Protein AF-B4QJ26-F1 (afdb_monomer)

Radius of gyration: 16.71 Å; Cα contacts (8 Å, |Δi|>4): 73; chains: 1; bounding box: 36×24×55 Å

Foldseek 3Di:
DPDDLLVVLVVQCVPDDPVVLVSLLVSLQVNLVVCVVVVNNVSSLVSLVSNVVSPDPSSVVVNCVSPPVNVVVVVVVVVVVVVVD

Structure (mmCIF, N/CA/C/O backbone):
data_AF-B4QJ26-F1
#
_entry.id   AF-B4QJ26-F1
#
loop_
_atom_site.group_PDB
_atom_site.id
_atom_site.type_symbol
_atom_site.label_atom_id
_atom_site.label_alt_id
_atom_site.label_comp_id
_atom_site.labe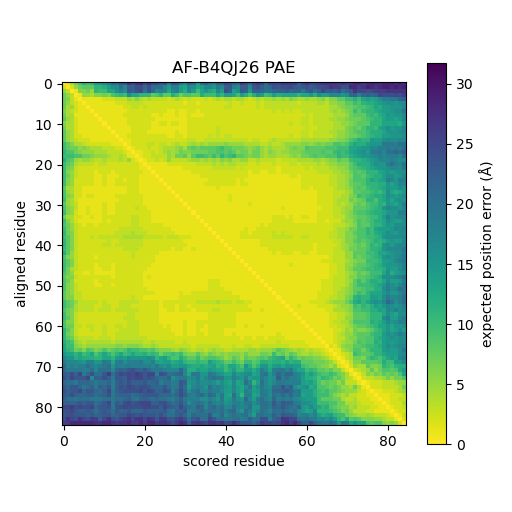l_asym_id
_atom_site.label_entity_id
_atom_site.label_seq_id
_atom_site.pdbx_PDB_ins_code
_atom_site.Cartn_x
_atom_site.Cartn_y
_atom_site.Cartn_z
_atom_site.occupancy
_atom_site.B_iso_or_equiv
_atom_site.auth_seq_id
_atom_site.auth_comp_id
_atom_site.auth_asym_id
_atom_site.auth_atom_id
_atom_site.pdbx_PDB_model_num
ATOM 1 N N . MET A 1 1 ? -10.694 -14.254 -21.579 1.00 43.59 1 MET A N 1
ATOM 2 C CA . MET A 1 1 ? -9.421 -13.933 -20.903 1.00 43.59 1 MET A CA 1
ATOM 3 C C . MET A 1 1 ? -9.777 -13.120 -19.668 1.00 43.59 1 MET A C 1
ATOM 5 O O . MET A 1 1 ? -10.127 -11.956 -19.802 1.00 43.59 1 MET A O 1
ATOM 9 N N . ARG A 1 2 ? -9.893 -13.755 -18.497 1.00 47.25 2 ARG A N 1
ATOM 10 C CA . ARG A 1 2 ? -10.263 -13.040 -17.269 1.00 47.25 2 ARG A CA 1
ATOM 11 C C . ARG A 1 2 ? -8.956 -12.544 -16.670 1.00 47.25 2 ARG A C 1
ATOM 13 O O . ARG A 1 2 ? -8.241 -13.313 -16.045 1.00 47.25 2 ARG A O 1
ATOM 20 N N . VAL A 1 3 ? -8.592 -11.318 -17.017 1.00 53.41 3 VAL A N 1
ATOM 21 C CA . VAL A 1 3 ? -7.376 -10.686 -16.514 1.00 53.41 3 VAL A CA 1
ATOM 22 C C . VAL A 1 3 ? -7.563 -10.484 -15.009 1.00 53.41 3 VAL A C 1
ATOM 24 O O . VAL A 1 3 ? -8.554 -9.889 -14.580 1.00 53.41 3 VAL A O 1
ATOM 27 N N . ASN A 1 4 ? -6.696 -11.091 -14.204 1.00 87.38 4 ASN A N 1
ATOM 28 C CA . ASN A 1 4 ? -6.736 -10.978 -12.754 1.00 87.38 4 ASN A CA 1
ATOM 29 C C . ASN A 1 4 ? -5.967 -9.715 -12.370 1.00 87.38 4 ASN A C 1
ATOM 31 O O . ASN A 1 4 ? -4.768 -9.625 -12.616 1.00 87.38 4 ASN A O 1
ATOM 35 N N . ALA A 1 5 ? -6.650 -8.740 -11.771 1.00 90.44 5 ALA A N 1
ATOM 36 C CA . ALA A 1 5 ? -6.053 -7.443 -11.456 1.00 90.44 5 ALA A CA 1
ATOM 37 C C . ALA A 1 5 ? -4.793 -7.564 -10.577 1.00 90.44 5 ALA A C 1
ATOM 39 O O . ALA A 1 5 ? -3.890 -6.745 -10.692 1.00 90.44 5 ALA A O 1
ATOM 40 N N . LEU A 1 6 ? -4.695 -8.597 -9.732 1.00 93.56 6 LEU A N 1
ATOM 41 C CA . LEU A 1 6 ? -3.477 -8.864 -8.961 1.00 93.56 6 LEU A CA 1
ATOM 42 C C . LEU A 1 6 ? -2.288 -9.243 -9.853 1.00 93.56 6 LEU A C 1
ATOM 44 O O . LEU A 1 6 ? -1.180 -8.775 -9.602 1.00 93.56 6 LEU A O 1
ATOM 48 N N . ASP A 1 7 ? -2.509 -10.047 -10.893 1.00 94.25 7 ASP A N 1
ATOM 49 C CA . ASP A 1 7 ? -1.443 -10.500 -11.790 1.00 94.25 7 ASP A CA 1
ATOM 50 C C . ASP A 1 7 ? -0.895 -9.342 -12.631 1.00 94.25 7 ASP A C 1
ATOM 52 O O . ASP A 1 7 ? 0.320 -9.210 -12.775 1.00 94.25 7 ASP A O 1
ATOM 56 N N . ASP A 1 8 ? -1.764 -8.438 -13.092 1.00 94.75 8 ASP A N 1
ATOM 57 C CA . ASP A 1 8 ? -1.338 -7.218 -13.790 1.00 94.75 8 ASP A CA 1
ATOM 58 C C . ASP A 1 8 ? -0.471 -6.322 -12.897 1.00 94.75 8 ASP A C 1
ATOM 60 O O . ASP A 1 8 ? 0.553 -5.791 -13.332 1.00 94.75 8 ASP A O 1
ATOM 64 N N . LEU A 1 9 ? -0.859 -6.164 -11.629 1.00 95.81 9 LEU A N 1
ATOM 65 C CA . LEU A 1 9 ? -0.133 -5.336 -10.665 1.00 95.81 9 LEU A CA 1
ATOM 66 C C . LEU A 1 9 ? 1.204 -5.961 -10.270 1.00 95.81 9 LEU A C 1
ATOM 68 O O . LEU A 1 9 ? 2.207 -5.253 -10.169 1.00 95.81 9 LEU A O 1
ATOM 72 N N . ASN A 1 10 ? 1.240 -7.285 -10.105 1.00 95.38 10 ASN A N 1
ATOM 73 C CA . ASN A 1 10 ? 2.484 -8.026 -9.924 1.00 95.38 10 ASN A CA 1
ATOM 74 C C . ASN A 1 10 ? 3.404 -7.806 -11.121 1.00 95.38 10 ASN A C 1
ATOM 76 O O . ASN A 1 10 ? 4.571 -7.456 -10.945 1.00 95.38 10 ASN A O 1
ATOM 80 N N . LYS A 1 11 ? 2.862 -7.909 -12.340 1.00 95.62 11 LYS A N 1
ATOM 81 C CA . LYS A 1 11 ? 3.6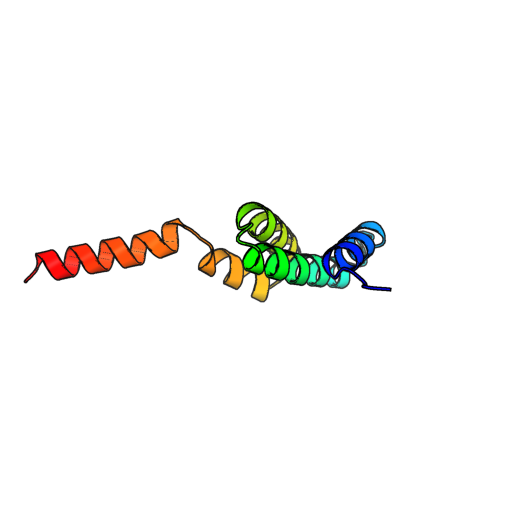61 -7.719 -13.543 1.00 95.62 11 LYS A CA 1
ATOM 82 C C . LYS A 1 11 ? 4.186 -6.294 -13.677 1.00 95.62 11 LYS A C 1
ATOM 84 O O . LYS A 1 11 ? 5.339 -6.101 -14.057 1.00 95.62 11 LYS A O 1
ATOM 89 N N . ALA A 1 12 ? 3.379 -5.296 -13.323 1.00 95.31 12 ALA A N 1
ATOM 90 C CA . ALA A 1 12 ? 3.807 -3.904 -13.295 1.00 95.31 12 ALA A CA 1
ATOM 91 C C . ALA A 1 12 ? 4.985 -3.692 -12.331 1.00 95.31 12 ALA A C 1
ATOM 93 O O . ALA A 1 12 ? 5.930 -2.986 -12.678 1.00 95.31 12 ALA A O 1
ATOM 94 N N . LEU A 1 13 ? 4.963 -4.323 -11.154 1.00 95.81 13 LEU A N 1
ATOM 95 C CA . LEU A 1 13 ? 6.058 -4.247 -10.186 1.00 95.81 13 LEU A CA 1
ATOM 96 C C . LEU A 1 13 ? 7.324 -4.958 -10.677 1.00 95.81 13 LEU A C 1
ATOM 98 O O . LEU A 1 13 ? 8.402 -4.383 -10.563 1.00 95.81 13 LEU A O 1
ATOM 102 N N . GLU A 1 14 ? 7.200 -6.147 -11.275 1.00 96.12 14 GLU A N 1
ATOM 103 C CA . GLU A 1 14 ? 8.331 -6.885 -11.865 1.00 96.12 14 GLU A CA 1
ATOM 104 C C . GLU A 1 14 ? 9.031 -6.106 -12.984 1.00 96.12 14 GLU A C 1
ATOM 106 O O . GLU A 1 14 ? 10.253 -6.134 -13.100 1.00 96.12 14 GLU A O 1
ATOM 111 N N . LEU A 1 15 ? 8.251 -5.431 -13.832 1.00 95.50 15 LEU A N 1
ATOM 112 C CA . LEU A 1 15 ? 8.770 -4.675 -14.973 1.00 95.50 15 LEU A CA 1
ATOM 113 C C . LEU A 1 15 ? 9.297 -3.287 -14.580 1.00 95.50 15 LEU A C 1
ATOM 115 O O . LEU A 1 15 ? 9.956 -2.634 -15.390 1.00 95.50 15 LEU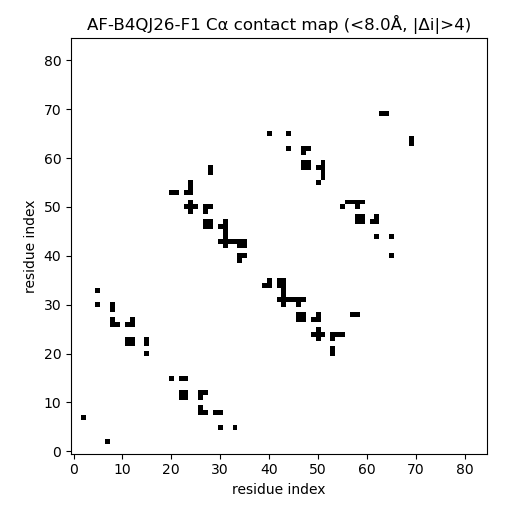 A O 1
ATOM 119 N N . SER A 1 16 ? 8.996 -2.820 -13.367 1.00 92.81 16 SER A N 1
ATOM 120 C CA . SER A 1 16 ? 9.416 -1.504 -12.895 1.00 92.81 16 SER A CA 1
ATOM 121 C C . SER A 1 16 ? 10.820 -1.543 -12.288 1.00 92.81 16 SER A C 1
ATOM 123 O O . SER A 1 16 ? 11.080 -2.223 -11.300 1.00 92.81 16 SER A O 1
ATOM 125 N N . ASN A 1 17 ? 11.712 -0.708 -12.803 1.00 91.50 17 ASN A N 1
ATOM 126 C CA . ASN A 1 17 ? 13.006 -0.380 -12.220 1.00 91.50 17 ASN A CA 1
ATOM 127 C C . ASN A 1 17 ? 12.911 0.829 -11.264 1.00 91.50 17 ASN A C 1
ATOM 129 O O . ASN A 1 17 ? 11.844 1.410 -11.048 1.00 91.50 17 ASN A O 1
ATOM 133 N N . ASP A 1 18 ? 14.034 1.214 -10.660 1.00 86.69 18 ASP A N 1
ATOM 134 C CA . ASP A 1 18 ? 14.079 2.254 -9.620 1.00 86.69 18 ASP A CA 1
ATOM 135 C C . ASP A 1 18 ? 13.796 3.675 -10.117 1.00 86.69 18 ASP A C 1
ATOM 137 O O . ASP A 1 18 ? 13.480 4.551 -9.320 1.00 86.69 18 ASP A O 1
ATOM 141 N N . GLN A 1 19 ? 13.827 3.910 -11.429 1.00 90.75 19 GLN A N 1
ATOM 142 C CA . GLN A 1 19 ? 13.453 5.199 -12.019 1.00 90.75 19 GLN A CA 1
ATOM 143 C C . GLN A 1 19 ? 11.927 5.338 -12.150 1.00 90.75 19 GLN A C 1
ATOM 145 O O . GLN A 1 19 ? 11.403 6.444 -12.284 1.00 90.75 19 GLN A O 1
ATOM 150 N N . GLN A 1 20 ? 11.184 4.229 -12.077 1.00 94.69 20 GLN A N 1
ATOM 151 C CA . GLN A 1 20 ? 9.728 4.179 -12.247 1.00 94.69 20 GLN A CA 1
ATOM 152 C C . GLN A 1 20 ? 8.988 4.205 -10.900 1.00 94.69 20 GLN A C 1
ATOM 154 O O . GLN A 1 20 ? 7.976 3.529 -10.706 1.00 94.69 20 GLN A O 1
ATOM 159 N N . THR A 1 21 ? 9.459 5.041 -9.970 1.00 93.62 21 THR A N 1
ATOM 160 C CA . THR A 1 21 ? 8.907 5.228 -8.615 1.00 93.62 21 THR A CA 1
ATOM 161 C C . THR A 1 21 ? 7.396 5.456 -8.614 1.00 93.62 21 THR A C 1
ATOM 163 O O . THR A 1 21 ? 6.690 4.896 -7.779 1.00 93.62 21 THR A O 1
ATOM 166 N N . ARG A 1 22 ? 6.865 6.235 -9.570 1.00 95.50 22 ARG A N 1
ATOM 167 C CA . ARG A 1 22 ? 5.416 6.488 -9.684 1.00 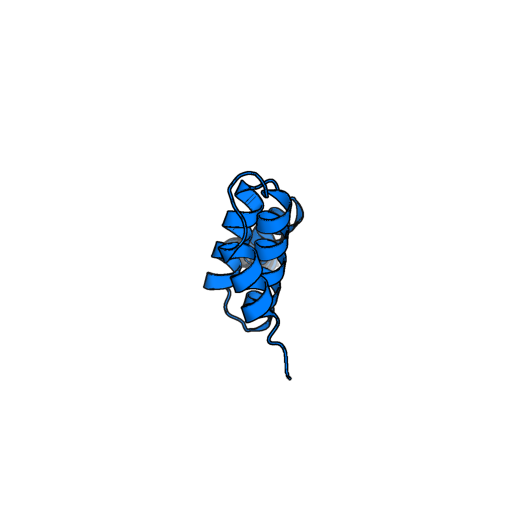95.50 22 ARG A CA 1
ATOM 168 C C . ARG A 1 22 ? 4.631 5.227 -10.041 1.00 95.50 22 ARG A C 1
ATOM 170 O O . ARG A 1 22 ? 3.596 4.973 -9.435 1.00 95.50 22 ARG A O 1
ATOM 177 N N . THR A 1 23 ? 5.136 4.430 -10.981 1.00 95.88 23 THR A N 1
ATOM 178 C CA . THR A 1 23 ? 4.511 3.162 -11.376 1.00 95.88 23 THR A CA 1
ATOM 179 C C . THR A 1 23 ? 4.519 2.180 -10.211 1.00 95.88 23 THR A C 1
ATOM 181 O O . THR A 1 23 ? 3.460 1.659 -9.867 1.00 95.88 23 THR A O 1
ATOM 184 N N . LYS A 1 24 ? 5.667 2.011 -9.533 1.00 97.19 24 LYS A N 1
ATOM 185 C CA . LYS A 1 24 ? 5.775 1.174 -8.324 1.00 97.19 24 LYS A CA 1
ATOM 186 C C . LYS A 1 24 ? 4.797 1.630 -7.239 1.00 97.19 24 LYS A C 1
ATOM 188 O O . LYS A 1 24 ? 4.055 0.822 -6.693 1.00 97.19 24 LYS A 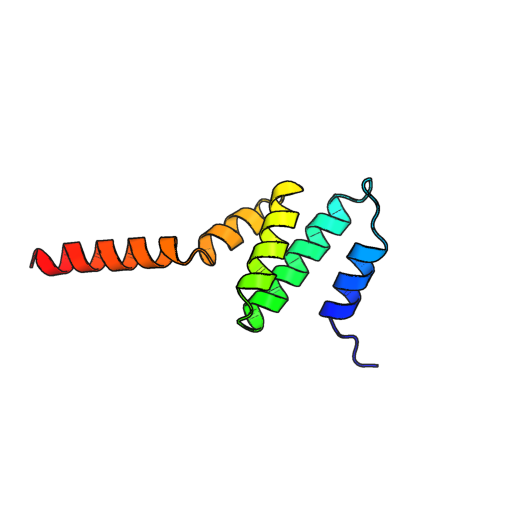O 1
ATOM 193 N N . CYS A 1 25 ? 4.747 2.934 -6.977 1.00 97.69 25 CYS A N 1
ATOM 194 C CA . CYS A 1 25 ? 3.864 3.537 -5.982 1.00 97.69 25 CYS A CA 1
ATOM 195 C C . CYS A 1 25 ? 2.384 3.249 -6.273 1.00 97.69 25 CYS A C 1
ATOM 197 O O . CYS A 1 25 ? 1.655 2.800 -5.387 1.00 97.69 25 CYS A O 1
ATOM 199 N N . HIS A 1 26 ? 1.938 3.453 -7.516 1.00 97.44 26 HIS A N 1
ATOM 200 C CA . HIS A 1 26 ? 0.560 3.169 -7.913 1.00 97.44 26 HIS A CA 1
ATOM 201 C C . HIS A 1 26 ? 0.238 1.676 -7.853 1.00 97.44 26 HIS A C 1
ATOM 203 O O . HIS A 1 26 ? -0.813 1.317 -7.324 1.00 97.44 26 HIS A O 1
ATOM 209 N N . ALA A 1 27 ? 1.141 0.820 -8.336 1.00 97.81 27 ALA A N 1
ATOM 210 C CA . ALA A 1 27 ? 0.935 -0.621 -8.329 1.00 97.81 27 ALA A CA 1
ATOM 211 C C . ALA A 1 27 ? 0.816 -1.163 -6.897 1.00 97.81 27 ALA A C 1
ATOM 213 O O . ALA A 1 27 ? -0.138 -1.875 -6.595 1.00 97.81 27 ALA A O 1
ATOM 214 N N . HIS A 1 28 ? 1.699 -0.736 -5.988 1.00 98.38 28 HIS A N 1
ATOM 215 C CA . HIS A 1 28 ? 1.594 -1.056 -4.564 1.00 98.38 28 HIS A CA 1
ATOM 216 C C . HIS A 1 28 ? 0.288 -0.532 -3.945 1.00 98.38 28 HIS A C 1
ATOM 218 O O . HIS A 1 28 ? -0.417 -1.287 -3.284 1.00 98.38 28 HIS A O 1
ATOM 224 N N . CYS A 1 29 ? -0.113 0.721 -4.205 1.00 98.19 29 CYS A N 1
ATOM 225 C CA . CYS A 1 29 ? -1.385 1.247 -3.683 1.00 98.19 29 CYS A CA 1
ATOM 226 C C . CYS A 1 29 ? -2.589 0.416 -4.149 1.00 98.19 29 CYS A C 1
ATOM 228 O O . CYS A 1 29 ? -3.467 0.084 -3.355 1.00 98.19 29 CYS A O 1
ATOM 230 N N . GLN A 1 30 ? -2.645 0.089 -5.439 1.00 97.88 30 GLN A N 1
ATOM 231 C CA . GLN A 1 30 ? -3.751 -0.667 -6.022 1.00 97.88 30 GLN A CA 1
ATOM 232 C C . GLN A 1 30 ? -3.776 -2.104 -5.498 1.00 97.88 30 GLN A C 1
ATOM 234 O O . GLN A 1 30 ? -4.841 -2.598 -5.123 1.00 97.88 30 GLN A O 1
ATOM 239 N N . ARG A 1 31 ? -2.608 -2.750 -5.401 1.00 98.00 31 ARG A N 1
ATOM 240 C CA . ARG A 1 31 ? -2.490 -4.125 -4.910 1.00 98.00 31 ARG A CA 1
ATOM 241 C C . ARG A 1 31 ? -2.865 -4.217 -3.431 1.00 98.00 31 ARG A C 1
ATOM 243 O O . ARG A 1 31 ? -3.664 -5.078 -3.064 1.00 98.00 31 ARG A O 1
ATOM 250 N N . GLY A 1 32 ? -2.454 -3.234 -2.628 1.00 97.56 32 GLY A N 1
ATOM 251 C CA . GLY A 1 32 ? -2.863 -3.115 -1.230 1.00 97.56 32 GLY A CA 1
ATOM 252 C C . GLY A 1 32 ? -4.381 -2.981 -1.048 1.00 97.56 32 GLY A C 1
ATOM 253 O O . GLY A 1 32 ? -4.965 -3.629 -0.179 1.00 97.56 32 GLY A O 1
ATOM 254 N N . VAL A 1 33 ? -5.063 -2.213 -1.909 1.00 97.25 33 VAL A N 1
ATOM 255 C CA . VAL A 1 33 ? -6.536 -2.103 -1.880 1.00 97.25 33 VAL A CA 1
ATOM 256 C C . VAL A 1 33 ? -7.212 -3.435 -2.208 1.00 97.25 33 VAL A C 1
ATOM 258 O O . VAL A 1 33 ? -8.213 -3.776 -1.573 1.00 97.25 33 VAL A O 1
ATOM 261 N N . LEU A 1 34 ? -6.689 -4.196 -3.174 1.00 96.62 3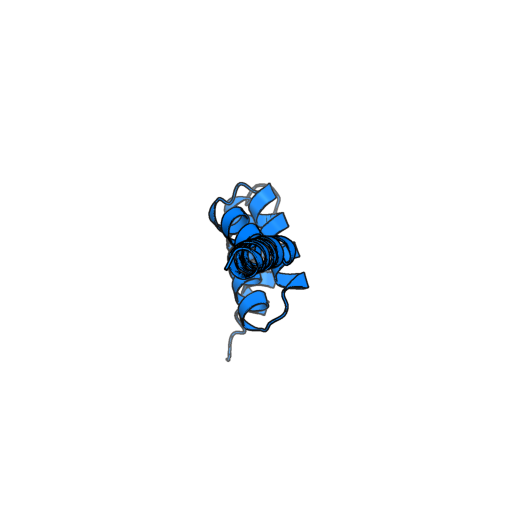4 LEU A N 1
ATOM 262 C CA . LEU A 1 34 ? -7.236 -5.510 -3.520 1.00 96.62 34 LEU A CA 1
ATOM 263 C C . LEU A 1 34 ? -7.065 -6.509 -2.376 1.00 96.62 34 LEU A C 1
ATOM 265 O O . LEU A 1 34 ? -8.039 -7.161 -2.010 1.00 96.62 34 LEU A O 1
ATOM 269 N N . TYR A 1 35 ? -5.881 -6.572 -1.762 1.00 97.06 35 TYR A N 1
ATOM 270 C CA . TYR A 1 35 ? -5.656 -7.429 -0.597 1.00 97.06 35 TYR A CA 1
ATOM 271 C C . TYR A 1 35 ? -6.556 -7.055 0.578 1.00 97.06 35 TYR A C 1
ATOM 273 O O . TYR A 1 35 ? -7.146 -7.938 1.197 1.00 97.06 35 TYR A O 1
ATOM 281 N N . ARG A 1 36 ? -6.768 -5.757 0.826 1.00 94.75 36 ARG A N 1
ATOM 282 C CA . ARG A 1 36 ? -7.708 -5.299 1.856 1.00 94.75 36 ARG A CA 1
ATOM 283 C C . ARG A 1 36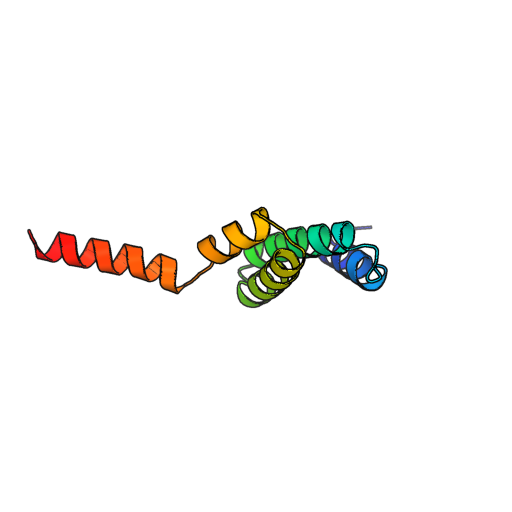 ? -9.142 -5.754 1.575 1.00 94.75 36 ARG A C 1
ATOM 285 O O . ARG A 1 36 ? -9.835 -6.160 2.496 1.00 94.75 36 ARG A O 1
ATOM 292 N N . LYS A 1 37 ? -9.587 -5.714 0.314 1.00 94.00 37 LYS A N 1
ATOM 293 C CA . LYS A 1 37 ? -10.912 -6.221 -0.096 1.00 94.00 37 LYS A CA 1
ATOM 294 C C . LYS A 1 37 ? -11.052 -7.741 0.027 1.00 94.00 37 LYS A C 1
ATOM 296 O O . LYS A 1 37 ? -12.174 -8.230 0.010 1.00 94.00 37 LYS A O 1
ATOM 301 N N . GLN A 1 38 ? -9.939 -8.463 0.104 1.00 94.62 38 GLN A N 1
ATOM 302 C CA . GLN A 1 38 ? -9.884 -9.910 0.314 1.00 94.62 38 GLN A CA 1
ATOM 303 C C . GLN A 1 38 ? -9.648 -10.273 1.792 1.00 94.62 38 GLN A C 1
ATOM 305 O O . GLN A 1 38 ? -9.274 -11.407 2.074 1.00 94.62 38 GLN A O 1
ATOM 310 N N . ASP A 1 39 ? -9.786 -9.312 2.715 1.00 93.50 39 ASP A N 1
ATOM 311 C CA . ASP A 1 39 ? -9.469 -9.447 4.146 1.00 93.50 39 ASP A CA 1
ATOM 312 C C . ASP A 1 39 ? -8.011 -9.859 4.449 1.00 93.50 39 ASP A C 1
ATOM 314 O O . ASP A 1 39 ? -7.643 -10.139 5.590 1.00 93.50 39 ASP A O 1
ATOM 318 N N . ASN A 1 40 ? -7.123 -9.806 3.452 1.00 95.25 40 ASN 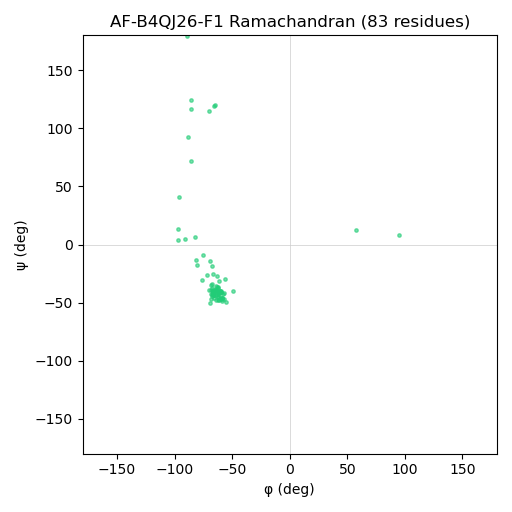A N 1
ATOM 319 C CA . ASN A 1 40 ? -5.697 -10.057 3.620 1.00 95.25 40 ASN A CA 1
ATOM 320 C C . ASN A 1 40 ? -4.978 -8.768 4.050 1.00 95.25 40 ASN A C 1
ATOM 322 O O . ASN A 1 40 ? -4.262 -8.122 3.281 1.00 95.25 40 ASN A O 1
ATOM 326 N N . LEU A 1 41 ? -5.204 -8.366 5.302 1.00 94.44 41 LEU A N 1
ATOM 327 C CA . LEU A 1 41 ? -4.670 -7.116 5.850 1.00 94.44 41 LEU A CA 1
ATOM 328 C C . LEU A 1 41 ? -3.142 -7.109 5.975 1.00 94.44 41 LEU A C 1
ATOM 330 O O . LEU A 1 41 ? -2.540 -6.036 5.966 1.00 94.44 41 LEU A O 1
ATOM 334 N N . GLU A 1 42 ? -2.508 -8.277 6.089 1.00 95.44 42 GLU A N 1
ATOM 335 C CA . GLU A 1 42 ? -1.050 -8.375 6.161 1.00 95.44 42 GLU A CA 1
ATOM 336 C C . GLU A 1 42 ? -0.395 -8.010 4.833 1.00 95.44 42 GLU A C 1
ATOM 338 O O . GLU A 1 42 ? 0.465 -7.128 4.795 1.00 95.44 42 GLU A O 1
ATOM 343 N N . ALA A 1 43 ? -0.863 -8.612 3.737 1.00 96.25 43 ALA A N 1
ATOM 344 C CA . ALA A 1 43 ? -0.383 -8.273 2.403 1.00 96.25 43 ALA A CA 1
ATOM 345 C C . ALA A 1 43 ? -0.741 -6.825 2.030 1.00 96.25 43 ALA A C 1
ATOM 347 O O . ALA A 1 43 ? 0.088 -6.104 1.474 1.00 96.25 43 ALA A O 1
ATOM 348 N N . ALA A 1 44 ? -1.941 -6.365 2.409 1.00 97.31 44 ALA A N 1
ATOM 349 C CA . ALA A 1 44 ? -2.355 -4.982 2.192 1.00 97.31 44 ALA A CA 1
ATOM 350 C C . ALA A 1 44 ? -1.417 -3.978 2.877 1.00 97.31 44 ALA A C 1
ATOM 352 O O . ALA A 1 44 ? -0.999 -2.998 2.261 1.00 97.31 44 ALA A O 1
ATOM 353 N N . ARG A 1 45 ? -1.060 -4.236 4.140 1.00 97.06 45 ARG A N 1
ATOM 354 C CA . ARG A 1 45 ? -0.130 -3.402 4.906 1.00 97.06 45 ARG A CA 1
ATOM 355 C C . ARG A 1 45 ? 1.246 -3.347 4.257 1.00 97.06 45 ARG A C 1
ATOM 357 O O . ARG A 1 45 ? 1.748 -2.245 4.071 1.00 97.06 45 ARG A O 1
ATOM 364 N N . ALA A 1 46 ? 1.813 -4.489 3.870 1.00 98.00 46 ALA A N 1
ATOM 365 C CA . ALA A 1 46 ? 3.127 -4.529 3.226 1.00 98.00 46 ALA A CA 1
ATOM 366 C C . ALA A 1 46 ? 3.161 -3.677 1.943 1.00 98.00 46 ALA A C 1
ATOM 368 O O . ALA A 1 46 ? 4.095 -2.907 1.713 1.00 98.00 46 ALA A O 1
ATOM 369 N N . ASP A 1 47 ? 2.103 -3.753 1.132 1.00 98.50 47 ASP A N 1
ATOM 370 C CA . ASP A 1 47 ? 1.974 -2.933 -0.070 1.00 98.50 47 ASP A CA 1
ATOM 371 C C . ASP A 1 47 ? 1.815 -1.441 0.240 1.00 98.50 47 ASP A C 1
ATOM 373 O O . ASP A 1 47 ? 2.461 -0.598 -0.387 1.00 98.50 47 ASP A O 1
ATOM 377 N N . PHE A 1 48 ? 0.995 -1.079 1.227 1.00 98.38 48 PHE A N 1
ATOM 378 C CA . PHE A 1 48 ? 0.857 0.323 1.606 1.00 98.38 48 PHE A CA 1
ATOM 379 C C . PHE A 1 48 ? 2.136 0.893 2.237 1.00 98.38 48 PHE A C 1
ATOM 381 O O . PHE A 1 48 ? 2.460 2.052 1.983 1.00 98.38 48 PHE A O 1
ATOM 388 N N . GLU A 1 49 ? 2.903 0.106 2.992 1.00 98.19 49 GLU A N 1
ATOM 389 C CA . GLU A 1 49 ? 4.217 0.507 3.513 1.00 98.19 49 GLU A CA 1
ATOM 390 C C . GLU A 1 49 ? 5.199 0.793 2.377 1.00 98.19 49 GLU A C 1
ATOM 392 O O . GLU A 1 49 ? 5.812 1.864 2.354 1.00 98.19 49 GLU A O 1
ATOM 397 N N . ALA A 1 50 ? 5.287 -0.101 1.388 1.00 97.88 50 ALA A N 1
ATOM 398 C CA . ALA A 1 50 ? 6.121 0.110 0.210 1.00 97.88 50 ALA A CA 1
ATOM 399 C C . ALA A 1 50 ? 5.704 1.380 -0.555 1.00 97.88 50 ALA A C 1
ATOM 401 O O . ALA A 1 50 ? 6.535 2.233 -0.865 1.00 97.88 50 ALA A O 1
ATOM 402 N N . ALA A 1 51 ? 4.406 1.581 -0.799 1.00 98.06 51 ALA A N 1
ATOM 403 C CA . ALA A 1 51 ? 3.913 2.794 -1.452 1.00 98.06 51 ALA A CA 1
ATOM 404 C C . ALA A 1 51 ? 4.159 4.074 -0.630 1.00 98.06 51 ALA A C 1
ATOM 406 O O . ALA A 1 51 ? 4.428 5.136 -1.199 1.00 98.06 51 ALA A O 1
ATOM 407 N N . ALA A 1 52 ? 4.065 4.003 0.699 1.00 97.94 52 ALA A N 1
ATOM 408 C CA . ALA A 1 52 ? 4.331 5.128 1.590 1.00 97.94 52 ALA A CA 1
ATOM 409 C C . ALA A 1 52 ? 5.809 5.543 1.555 1.00 97.94 52 ALA A C 1
ATOM 411 O O . ALA A 1 52 ? 6.093 6.741 1.499 1.00 97.94 52 ALA A O 1
ATOM 412 N N . GLN A 1 53 ? 6.734 4.578 1.504 1.00 97.31 53 GLN A N 1
ATOM 413 C CA . GLN A 1 53 ? 8.170 4.833 1.320 1.00 97.31 53 GLN A CA 1
ATOM 414 C C . GLN A 1 53 ? 8.463 5.530 -0.017 1.00 97.31 53 GLN A C 1
ATOM 416 O O . GLN A 1 53 ? 9.360 6.364 -0.101 1.00 97.31 53 GLN A O 1
ATOM 421 N N . LEU A 1 54 ? 7.650 5.262 -1.043 1.00 96.56 54 LEU A N 1
ATOM 422 C CA . LEU A 1 54 ? 7.707 5.935 -2.346 1.00 96.56 54 LEU A CA 1
ATOM 423 C C . LEU A 1 54 ? 6.966 7.291 -2.369 1.00 96.56 54 LEU A C 1
ATOM 425 O O . LEU A 1 54 ? 6.825 7.901 -3.430 1.00 96.56 54 LEU A O 1
ATOM 429 N N . GLY A 1 55 ? 6.484 7.778 -1.219 1.00 96.19 55 GLY A N 1
ATOM 430 C CA . GLY A 1 55 ? 5.882 9.106 -1.054 1.00 96.19 55 GLY A CA 1
ATOM 431 C C . GLY A 1 55 ? 4.353 9.161 -1.153 1.00 96.19 55 GLY A C 1
ATOM 432 O O . GLY A 1 55 ? 3.781 10.255 -1.154 1.00 96.19 55 GLY A O 1
ATOM 433 N N . SER A 1 56 ? 3.655 8.023 -1.212 1.00 97.88 56 SER A N 1
ATOM 434 C CA . SER A 1 56 ? 2.190 8.007 -1.317 1.00 97.88 56 SER A CA 1
ATOM 435 C C . SER A 1 56 ? 1.509 8.593 -0.074 1.00 97.88 56 SER A C 1
ATOM 437 O O . SER A 1 56 ? 1.642 8.088 1.042 1.00 97.88 56 SER A O 1
ATOM 439 N N . LYS A 1 57 ? 0.726 9.668 -0.248 1.00 97.38 57 LYS A N 1
ATOM 440 C CA . LYS A 1 57 ? -0.178 10.182 0.802 1.00 97.38 57 LYS A CA 1
ATOM 441 C C . LYS A 1 57 ? -1.322 9.206 1.071 1.00 97.38 57 LYS A C 1
ATOM 443 O O . LYS A 1 57 ? -1.574 8.888 2.225 1.00 97.38 57 LYS A O 1
ATOM 448 N N . PHE A 1 58 ? -1.918 8.676 0.005 1.00 97.44 58 PHE A N 1
ATOM 449 C CA . PHE A 1 58 ? -2.990 7.689 0.083 1.00 97.44 58 PHE A CA 1
ATOM 450 C C . PHE A 1 58 ? -2.572 6.464 0.903 1.00 97.44 58 PHE A C 1
ATOM 452 O O . PHE A 1 58 ? -3.267 6.091 1.838 1.00 97.44 58 PHE A O 1
ATOM 459 N N . ALA A 1 59 ? -1.405 5.875 0.626 1.00 97.56 59 ALA A N 1
ATOM 460 C CA . ALA A 1 59 ? -0.973 4.673 1.339 1.00 97.56 59 ALA A CA 1
ATOM 461 C C . ALA A 1 59 ? -0.761 4.915 2.843 1.00 97.56 59 ALA A C 1
ATOM 463 O O . ALA A 1 59 ? -1.125 4.073 3.658 1.00 97.56 59 ALA A O 1
ATOM 464 N N . ARG A 1 60 ? -0.248 6.094 3.225 1.00 96.50 60 ARG A N 1
ATOM 465 C CA . ARG A 1 60 ? -0.133 6.490 4.638 1.00 96.50 60 ARG A CA 1
ATOM 466 C C . ARG A 1 60 ? -1.496 6.586 5.319 1.00 96.50 60 ARG A C 1
ATOM 468 O O . ARG A 1 60 ? -1.637 6.121 6.442 1.00 96.50 60 ARG A O 1
ATOM 475 N N . GLU A 1 61 ? -2.494 7.147 4.642 1.00 95.88 61 GLU A N 1
ATOM 476 C CA . GLU A 1 61 ? -3.867 7.206 5.160 1.00 95.88 61 GLU A CA 1
ATOM 477 C C . GLU A 1 61 ? -4.455 5.793 5.310 1.00 95.88 61 GLU A C 1
ATOM 479 O O . GLU A 1 61 ? -5.008 5.465 6.357 1.00 95.88 61 GLU A O 1
ATOM 484 N N . GLN A 1 62 ? -4.250 4.915 4.323 1.00 96.62 62 GLN A N 1
ATOM 485 C CA . GLN A 1 62 ? -4.706 3.523 4.395 1.00 96.62 62 GLN A CA 1
ATOM 486 C C . GLN A 1 62 ? -4.046 2.733 5.534 1.00 96.62 62 GLN A C 1
ATOM 488 O O . GLN A 1 62 ? -4.728 1.946 6.185 1.00 96.62 62 GLN A O 1
ATOM 493 N N . LEU A 1 63 ? -2.758 2.958 5.818 1.00 95.12 63 LEU A N 1
ATOM 494 C CA . LEU A 1 63 ? -2.063 2.337 6.953 1.00 95.12 63 LEU A CA 1
ATOM 495 C C . LEU A 1 63 ? -2.668 2.728 8.300 1.00 95.12 63 LEU A C 1
ATOM 497 O O . LEU A 1 63 ? -2.746 1.886 9.191 1.00 95.12 63 LEU A O 1
ATOM 501 N N . VAL A 1 64 ? -3.118 3.976 8.446 1.00 91.81 64 VAL A N 1
ATOM 502 C CA . VAL A 1 64 ? -3.830 4.421 9.652 1.00 91.81 64 VAL A CA 1
ATOM 503 C C . VAL A 1 64 ? -5.181 3.716 9.767 1.00 91.81 64 VAL A C 1
ATOM 505 O O . VAL A 1 64 ? -5.526 3.252 10.850 1.00 91.81 64 VAL A O 1
ATOM 508 N N . GLU A 1 65 ? -5.920 3.581 8.662 1.00 89.56 65 GLU A N 1
ATOM 509 C CA . GLU A 1 65 ? -7.232 2.915 8.653 1.00 89.56 65 GLU A CA 1
ATOM 510 C C . GLU A 1 65 ? -7.159 1.431 9.029 1.00 89.56 65 GLU A C 1
ATOM 512 O O . GLU A 1 65 ? -8.032 0.938 9.739 1.00 89.56 65 GLU A O 1
ATOM 517 N N . ILE A 1 66 ? -6.136 0.709 8.561 1.00 89.56 66 ILE A N 1
ATOM 518 C CA . ILE A 1 66 ? -5.977 -0.729 8.845 1.00 89.56 66 ILE A CA 1
ATOM 519 C C . ILE A 1 66 ? -5.153 -1.006 10.107 1.00 89.56 66 ILE A C 1
ATOM 521 O O . ILE A 1 66 ? -4.843 -2.164 10.392 1.00 89.56 66 ILE A O 1
ATOM 525 N N . ASN A 1 67 ? -4.763 0.035 10.849 1.00 84.69 67 ASN A N 1
ATOM 526 C CA . ASN A 1 67 ? -3.994 -0.116 12.074 1.00 84.69 67 ASN A CA 1
ATOM 527 C C . ASN A 1 67 ? -4.882 -0.731 13.176 1.00 84.69 67 ASN A C 1
ATOM 529 O O . ASN A 1 67 ? -5.811 -0.067 13.651 1.00 84.69 67 ASN A O 1
ATOM 533 N N . PRO A 1 68 ? -4.582 -1.957 13.650 1.00 70.62 68 PRO A N 1
ATOM 534 C CA . PRO A 1 68 ? -5.386 -2.615 14.679 1.00 70.62 68 PRO A CA 1
ATOM 535 C C . PRO A 1 68 ? -5.384 -1.842 16.007 1.00 70.62 68 PRO A C 1
ATOM 537 O O . PRO A 1 68 ? -6.361 -1.882 16.753 1.00 70.62 68 PRO A O 1
ATOM 540 N N . PHE A 1 69 ? -4.326 -1.077 16.286 1.00 71.50 69 PHE A N 1
ATOM 541 C CA . PHE A 1 69 ? -4.230 -0.247 17.483 1.00 71.50 69 PHE A CA 1
ATOM 542 C C . PHE A 1 69 ? -5.067 1.034 17.380 1.00 71.50 69 PHE A C 1
ATOM 544 O O . PHE A 1 69 ? -5.600 1.483 18.390 1.00 71.50 69 PHE A O 1
ATOM 551 N N . ALA A 1 70 ? -5.254 1.599 16.180 1.00 68.19 70 ALA A N 1
ATOM 552 C CA . ALA A 1 70 ? -6.116 2.771 15.995 1.00 68.19 70 ALA A CA 1
ATOM 553 C C . ALA A 1 70 ? -7.592 2.435 16.275 1.00 68.19 70 ALA A C 1
ATOM 555 O O . ALA A 1 70 ? -8.303 3.212 16.916 1.00 68.19 70 ALA A O 1
ATOM 556 N N . ALA A 1 71 ? -8.038 1.243 15.863 1.00 62.97 71 ALA A N 1
ATOM 557 C CA . ALA A 1 71 ? -9.358 0.727 16.218 1.00 62.97 71 ALA A CA 1
ATOM 558 C C . ALA A 1 71 ? -9.509 0.541 17.740 1.00 62.97 71 ALA A C 1
ATOM 560 O O . ALA A 1 71 ? -10.536 0.917 18.313 1.00 62.97 71 ALA A O 1
ATOM 561 N N . LEU A 1 72 ? -8.461 0.039 18.404 1.00 61.53 72 LEU A N 1
ATOM 562 C CA . LEU A 1 72 ? -8.452 -0.168 19.850 1.00 61.53 72 LEU A CA 1
ATOM 563 C C . LEU A 1 72 ? -8.511 1.153 20.630 1.00 61.53 72 LEU A C 1
ATOM 565 O O . LEU A 1 72 ? -9.279 1.245 21.582 1.00 61.53 72 LEU A O 1
ATOM 569 N N . CYS A 1 73 ? -7.780 2.195 20.219 1.00 63.41 73 CYS A N 1
ATOM 570 C CA . CYS A 1 73 ? -7.832 3.503 20.882 1.00 63.41 73 CYS A CA 1
ATOM 571 C C . CYS A 1 73 ? -9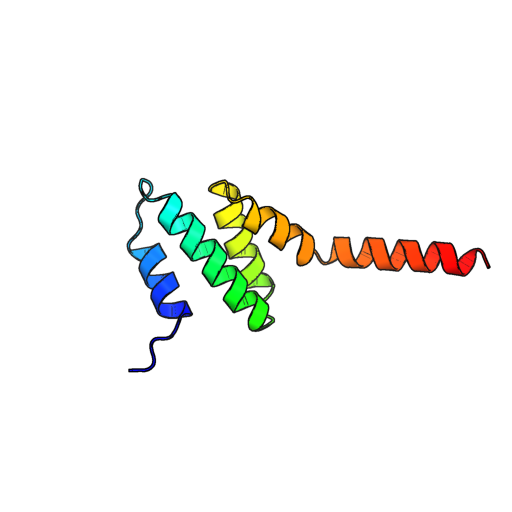.260 4.068 20.923 1.00 63.41 73 CYS A C 1
ATOM 573 O O . CYS A 1 73 ? -9.693 4.554 21.965 1.00 63.41 73 CYS A O 1
ATOM 575 N N . ASN A 1 74 ? -10.021 3.943 19.832 1.00 65.00 74 ASN A N 1
ATOM 576 C CA . ASN A 1 74 ? -11.418 4.386 19.787 1.00 65.00 74 ASN A CA 1
ATOM 577 C C . ASN A 1 74 ? -12.333 3.543 20.688 1.00 65.00 74 ASN A C 1
ATOM 579 O O . ASN A 1 74 ? -13.245 4.080 21.321 1.00 65.00 74 ASN A O 1
ATOM 583 N N . GLN A 1 75 ? -12.090 2.233 20.763 1.00 69.31 75 GLN A N 1
ATOM 584 C CA . GLN A 1 75 ? -12.842 1.334 21.636 1.00 69.31 75 GLN A CA 1
ATOM 585 C C . GLN A 1 75 ? -12.549 1.610 23.117 1.00 69.31 75 GLN A C 1
ATOM 587 O O . GLN A 1 75 ? -13.482 1.757 23.903 1.00 69.31 75 GLN A O 1
ATOM 592 N N . MET A 1 76 ? -11.273 1.753 23.482 1.00 71.38 76 MET A N 1
ATOM 593 C CA . MET A 1 76 ? -10.836 2.076 24.842 1.00 71.38 76 MET A CA 1
ATOM 594 C C . MET A 1 76 ? -11.355 3.445 25.292 1.00 71.38 76 MET A C 1
ATOM 596 O O . MET A 1 76 ? -11.839 3.577 26.414 1.00 71.38 76 MET A O 1
ATOM 600 N N . LEU A 1 77 ? -11.314 4.453 24.411 1.00 73.06 77 LEU A N 1
ATOM 601 C CA . LEU A 1 77 ? -11.837 5.789 24.701 1.00 73.06 77 LEU A CA 1
ATOM 602 C C . LEU A 1 77 ? -13.347 5.746 24.977 1.00 73.06 77 LEU A C 1
ATOM 604 O O . LEU A 1 77 ? -13.805 6.312 25.965 1.00 73.06 77 LEU A O 1
ATOM 608 N N . ARG A 1 78 ? -14.123 5.021 24.155 1.00 75.88 78 ARG A N 1
ATOM 609 C CA . ARG A 1 78 ? -15.562 4.804 24.397 1.00 75.88 78 ARG A CA 1
ATOM 610 C C . ARG A 1 78 ? -15.831 4.116 25.731 1.00 75.88 78 ARG A C 1
ATOM 612 O O . ARG A 1 78 ? -16.679 4.581 26.482 1.00 75.88 78 ARG A O 1
ATOM 619 N N . GLN A 1 79 ? -15.095 3.048 26.035 1.00 78.81 79 GLN A N 1
ATOM 620 C CA . GLN A 1 79 ? -15.257 2.313 27.290 1.00 78.81 79 GLN A CA 1
ATOM 621 C C . GLN A 1 79 ? -14.986 3.193 28.517 1.00 78.81 79 GLN A C 1
ATOM 623 O O . GLN A 1 79 ? -15.728 3.108 29.490 1.00 78.81 79 GLN A O 1
ATOM 628 N N . ALA A 1 80 ? -13.976 4.066 28.465 1.00 75.38 80 ALA A N 1
ATOM 629 C CA . ALA A 1 80 ? -13.696 5.010 29.546 1.00 75.38 80 ALA A CA 1
ATOM 630 C C . ALA A 1 80 ? -14.832 6.031 29.747 1.00 75.38 80 ALA A C 1
ATOM 632 O O . ALA A 1 80 ? -15.185 6.331 30.883 1.00 75.38 80 ALA A O 1
ATOM 633 N N . PHE A 1 81 ? -15.443 6.533 28.666 1.00 81.06 81 PHE A N 1
ATOM 634 C CA . PHE A 1 81 ? -16.606 7.427 28.760 1.00 81.06 81 PHE A CA 1
ATOM 635 C C . PHE A 1 81 ? -17.866 6.729 29.289 1.00 81.06 81 PHE A C 1
ATOM 637 O O . PHE A 1 81 ? -18.634 7.351 30.019 1.00 81.06 81 PHE A O 1
ATOM 644 N N . ASP A 1 82 ? -18.083 5.457 28.955 1.00 80.44 82 ASP A N 1
ATOM 645 C CA . ASP A 1 82 ? -19.231 4.695 29.463 1.00 80.44 82 ASP A CA 1
ATOM 646 C C . ASP A 1 82 ? -19.095 4.334 30.953 1.00 80.44 82 ASP A C 1
ATOM 648 O O . ASP A 1 82 ? -20.109 4.222 31.632 1.00 80.44 82 ASP A O 1
ATOM 652 N N . GLN A 1 83 ? -17.871 4.220 31.485 1.00 74.31 83 GLN A N 1
ATOM 653 C CA . GLN A 1 83 ? -17.612 4.022 32.923 1.00 74.31 83 GLN A CA 1
ATOM 654 C C . GLN A 1 83 ? -17.801 5.292 33.773 1.00 74.31 83 GLN A C 1
ATOM 656 O O . GLN A 1 83 ? -17.739 5.220 34.998 1.00 74.31 83 GLN A O 1
ATOM 661 N N . LEU A 1 84 ? -17.997 6.453 33.138 1.00 77.00 84 LEU A N 1
ATOM 662 C CA . LEU A 1 84 ? -18.236 7.742 33.799 1.00 77.00 84 LEU A CA 1
ATOM 663 C C . LEU A 1 84 ? -19.732 8.111 33.888 1.00 77.00 84 LEU A C 1
ATOM 665 O O . LEU A 1 84 ? -20.053 9.216 34.329 1.00 77.00 84 LEU A O 1
ATOM 669 N N . LYS A 1 85 ? -20.632 7.221 33.454 1.00 57.44 85 LYS A N 1
ATOM 670 C CA . LYS A 1 85 ? -22.085 7.310 33.679 1.00 57.44 85 LYS A CA 1
ATOM 671 C C . LYS A 1 85 ? -22.490 6.497 34.900 1.00 57.44 85 LYS A C 1
ATOM 673 O O . LYS A 1 85 ? -23.448 6.941 35.567 1.00 57.44 85 LYS A O 1
#

pLDDT: mean 88.51, std 13.21, range [43.59, 98.5]

Organism: Drosophila simulans (NCBI:txid7240)

Nearest PDB structures (foldseek):
  5dbk-assembly1_B  TM=6.412E-01  e=1.199E+00  Bacillus thuringiensis Bt407
  8ye5-assembly1_B  TM=6.720E-01  e=1.199E+00  Dehalobacter sp.
  9hmf-assembly1_K  TM=8.449E-01  e=5.497E+00  Campylobacter jejuni
  4aez-assembly1_C  TM=5.481E-01  e=3.704E+00  Schizosaccharomyces pombe
  7ji0-assembly1_B  TM=5.306E-01  e=6.511E+00  Streptococcus thermophilus LMG 18311

Solvent-accessible surface area (backbone atoms only — not comparable to full-atom values): 4627 Å² total; per-residue (Å²): 133,87,80,52,70,64,59,56,32,50,48,51,45,73,74,45,57,88,88,36,46,68,59,42,25,50,33,24,40,53,46,14,52,53,27,46,76,69,72,36,54,67,63,12,46,55,22,18,51,55,9,31,77,61,65,36,65,65,22,50,54,51,50,54,72,70,30,70,64,57,58,45,54,58,51,53,53,50,53,56,58,62,75,74,112

InterPro domains:
  IPR011990 Tetratricopeptide-like helical domain superfamily [G3DSA:1.25.40.10] (2-85)
  IPR011990 Tetratricopeptide-like helical domain superfamily [SSF48452] (5-58)
  IPR038906 Tetratricopeptide repeat protein 36 [PTHR21405] (4-84)

Mean predicted aligned error: 7.06 Å

Secondary structure (DSSP, 8-state):
----HHHHHHHHHHH--TT-HHHHHHHHHHHHHHHHHTT-HHHHHHHHHHHHHTT-HHHHHHHHHT-HHHHHHHHHHHHHHHTT-

Sequence (85 aa):
MRVNALDDLNKALELSNDQQTRTKCHAHCQRGVLYRKQDNLEAARADFEAAAQLGSKFAREQLVEINPFAALCNQMLRQAFDQLK